Protein AF-A0ABD6DG25-F1 (afdb_monomer)

Sequence (168 aa):
MKTTGNTLQRGSDRGQTTQDFAVGISVFLLTVGFTFGFLPTLLSPFGSPVGDDITAKSDRVAGTMISDLTVDGEPRTLNATELDAFITANPTEEDLQEYFGLRASADVNVTVMNVQEGGGRTVLQVNGNRTVAGDEYRSQTPAASTTRVILVSGSRCDVQCVLVVRVW

Foldseek 3Di:
DDDDDDPPDPDPPDDDPVVVVVVVVVVVVVVVVCCVVPVVVVCVVVDQPDDPVLLVLQVQLVVVQQVPQADPPDRQAGELVVLVVQCVQAAEQVSSCVVSVHDPVKFKKKFKWFQAVVGDIDFDDRPNDGSIHYDDDDVPDRKRKDKDWGHYPPGDGHPTIIIIMIMD

Solvent-accessible surface area (backbone atoms only — not comparable to full-atom values): 9575 Å² total; per-residue (Å²): 133,90,87,80,92,77,88,77,72,82,73,80,87,66,70,77,51,71,66,59,50,52,53,49,52,51,54,49,52,51,50,51,50,48,46,70,66,47,50,58,67,72,43,50,87,73,56,65,88,46,54,73,67,43,38,58,46,15,45,45,53,53,45,49,53,47,65,76,29,36,39,90,98,37,92,48,26,30,31,40,68,53,49,48,49,49,33,72,74,24,48,43,37,66,45,45,24,62,76,70,68,52,56,103,84,46,56,37,28,42,34,36,27,25,29,36,82,93,73,46,77,44,74,31,64,47,101,84,44,66,46,51,20,25,52,82,86,61,96,84,63,67,55,23,72,32,77,43,80,35,50,46,46,99,57,85,50,75,71,40,31,32,43,37,24,33,21,74

Radius of gyration: 32.21 Å; Cα contacts (8 Å, |Δi|>4): 238; chains: 1; bounding box: 79×46×101 Å

Mean predicted aligned error: 11.65 Å

pLDDT: mean 87.14, std 13.47, range [43.81, 97.69]

Structure (mmCIF, N/CA/C/O backbone):
data_AF-A0ABD6DG25-F1
#
_entry.id   AF-A0ABD6DG25-F1
#
loop_
_atom_site.group_PDB
_atom_site.id
_atom_site.type_symbol
_atom_site.label_atom_id
_atom_site.label_alt_id
_atom_site.label_comp_id
_atom_site.label_asym_id
_atom_site.label_entity_id
_atom_site.label_seq_id
_atom_site.pdbx_PDB_ins_code
_atom_site.Cartn_x
_atom_site.Cartn_y
_atom_site.Cartn_z
_atom_site.occupancy
_atom_site.B_iso_or_equiv
_atom_site.auth_seq_id
_atom_site.auth_comp_id
_atom_site.auth_asym_id
_atom_site.auth_atom_id
_atom_site.pdbx_PDB_model_num
ATOM 1 N N . MET A 1 1 ? 57.412 -33.559 -84.210 1.00 43.81 1 MET A N 1
ATOM 2 C CA . MET A 1 1 ? 57.825 -34.018 -82.865 1.00 43.81 1 MET A CA 1
ATOM 3 C C . MET A 1 1 ? 56.808 -33.484 -81.857 1.00 43.81 1 MET A C 1
ATOM 5 O O . MET A 1 1 ? 56.402 -32.340 -82.007 1.00 43.81 1 MET A O 1
ATOM 9 N N . LYS A 1 2 ? 56.349 -34.317 -80.908 1.00 47.59 2 LYS A N 1
ATOM 10 C CA . LYS A 1 2 ? 55.624 -33.929 -79.667 1.00 47.59 2 LYS A CA 1
ATOM 11 C C . LYS A 1 2 ? 56.407 -32.812 -78.921 1.00 47.59 2 LYS A C 1
ATOM 13 O O . LYS A 1 2 ? 57.600 -32.705 -79.170 1.00 47.59 2 LYS A O 1
ATOM 18 N N . THR A 1 3 ? 55.921 -31.972 -78.001 1.00 45.88 3 THR A N 1
ATOM 19 C CA . THR A 1 3 ? 54.683 -31.807 -77.187 1.00 45.88 3 THR A CA 1
ATOM 20 C C . THR A 1 3 ? 54.724 -30.360 -76.612 1.00 45.88 3 THR A C 1
ATOM 22 O O . THR A 1 3 ? 55.720 -29.684 -76.842 1.00 45.88 3 THR A O 1
ATOM 25 N N . THR A 1 4 ? 53.788 -29.761 -75.860 1.00 50.50 4 THR A N 1
ATOM 26 C CA . THR A 1 4 ? 52.487 -30.110 -75.237 1.00 50.50 4 THR A CA 1
ATOM 27 C C . THR A 1 4 ? 51.700 -28.791 -75.084 1.00 50.50 4 THR A C 1
ATOM 29 O O . THR A 1 4 ? 52.319 -27.755 -74.850 1.00 50.50 4 THR A O 1
ATOM 32 N N . GLY A 1 5 ? 50.361 -28.801 -75.133 1.00 60.19 5 GLY A N 1
ATOM 33 C CA . GLY A 1 5 ? 49.557 -27.685 -74.610 1.00 60.19 5 GLY A CA 1
ATOM 34 C C . GLY A 1 5 ? 49.352 -27.841 -73.102 1.00 60.19 5 GLY A C 1
ATOM 35 O O . GLY A 1 5 ? 48.879 -28.890 -72.678 1.00 60.19 5 GLY A O 1
ATOM 36 N N . ASN A 1 6 ? 49.704 -26.837 -72.291 1.00 51.16 6 ASN A N 1
ATOM 37 C CA . ASN A 1 6 ? 49.482 -26.886 -70.842 1.00 51.16 6 ASN A CA 1
ATOM 38 C C . ASN A 1 6 ? 48.880 -25.571 -70.329 1.00 51.16 6 ASN A C 1
ATOM 40 O O . ASN A 1 6 ? 49.585 -24.638 -69.948 1.00 51.16 6 ASN A O 1
ATOM 44 N N . THR A 1 7 ? 47.550 -25.492 -70.352 1.00 56.44 7 THR A N 1
ATOM 45 C CA . THR A 1 7 ? 46.782 -24.366 -69.809 1.00 56.44 7 THR A CA 1
ATOM 46 C C . THR A 1 7 ? 46.744 -24.469 -68.285 1.00 56.44 7 THR A C 1
ATOM 48 O O . THR A 1 7 ? 45.749 -24.896 -67.699 1.00 56.44 7 THR A O 1
ATOM 51 N N . LEU A 1 8 ? 47.845 -24.099 -67.629 1.00 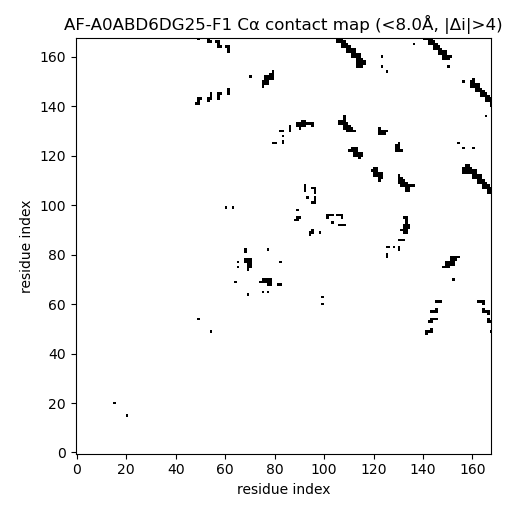54.94 8 LEU A N 1
ATOM 52 C CA . LEU A 1 8 ? 47.917 -24.077 -66.172 1.00 54.94 8 LEU A CA 1
ATOM 53 C C . LEU A 1 8 ? 47.067 -22.930 -65.610 1.00 54.94 8 LEU A C 1
ATOM 55 O O . LEU A 1 8 ? 47.498 -21.787 -65.498 1.00 54.94 8 LEU A O 1
ATOM 59 N N . GLN A 1 9 ? 45.833 -23.294 -65.268 1.00 61.47 9 GLN A N 1
ATOM 60 C CA . GLN A 1 9 ? 45.216 -22.969 -63.985 1.00 61.47 9 GLN A CA 1
ATOM 61 C C . GLN A 1 9 ? 45.347 -21.495 -63.562 1.00 61.47 9 GLN A C 1
ATOM 63 O O . GLN A 1 9 ? 46.049 -21.154 -62.612 1.00 61.47 9 GLN A O 1
ATOM 68 N N . ARG A 1 10 ? 44.589 -20.611 -64.227 1.00 56.06 10 ARG A N 1
ATOM 69 C CA . ARG A 1 10 ? 44.285 -19.288 -63.665 1.00 56.06 10 ARG A CA 1
ATOM 70 C C . ARG A 1 10 ? 43.441 -19.508 -62.409 1.00 56.06 10 ARG A C 1
ATOM 72 O O . ARG A 1 10 ? 42.231 -19.707 -62.511 1.00 56.06 10 ARG A O 1
ATOM 79 N N . GLY A 1 11 ? 44.105 -19.524 -61.252 1.00 57.66 11 GLY A N 1
ATOM 80 C CA . GLY A 1 11 ? 43.463 -19.561 -59.944 1.00 57.66 11 GLY A CA 1
ATOM 81 C C . GLY A 1 11 ? 42.363 -18.507 -59.888 1.00 57.66 11 GLY A C 1
ATOM 82 O O . GLY A 1 11 ? 42.553 -17.372 -60.328 1.00 57.66 11 GLY A O 1
ATOM 83 N N . SER A 1 12 ? 41.182 -18.916 -59.435 1.00 60.94 12 SER A N 1
ATOM 84 C CA . SER A 1 12 ? 40.015 -18.046 -59.396 1.00 60.94 12 SER A CA 1
ATOM 85 C C . SER A 1 12 ? 40.112 -17.095 -58.202 1.00 60.94 12 SER A C 1
ATOM 87 O O . SER A 1 12 ? 39.355 -17.247 -57.247 1.00 60.94 12 SER A O 1
ATOM 89 N N . ASP A 1 13 ? 40.960 -16.066 -58.315 1.00 56.84 13 ASP A N 1
ATOM 90 C CA . ASP A 1 13 ? 40.916 -14.819 -57.521 1.00 56.84 13 ASP A CA 1
ATOM 91 C C . ASP A 1 13 ? 39.656 -13.996 -57.867 1.00 56.84 13 ASP A C 1
ATOM 93 O O . ASP A 1 13 ? 39.668 -12.790 -58.117 1.00 56.84 13 ASP A O 1
ATOM 97 N N . ARG A 1 14 ? 38.512 -14.680 -57.926 1.00 62.25 14 ARG A N 1
ATOM 98 C CA . ARG A 1 14 ? 37.200 -14.060 -57.969 1.00 62.25 14 ARG A CA 1
ATOM 99 C C . ARG A 1 14 ? 36.845 -13.715 -56.538 1.00 62.25 14 ARG A C 1
ATOM 101 O O . ARG A 1 14 ? 36.347 -14.561 -55.798 1.00 62.25 14 ARG A O 1
ATOM 108 N N . GLY A 1 15 ? 37.090 -12.457 -56.178 1.00 62.62 15 GLY A N 1
ATOM 109 C CA . GLY A 1 15 ? 36.383 -11.844 -55.062 1.00 62.62 15 GLY A CA 1
ATOM 110 C C . GLY A 1 15 ? 34.885 -12.126 -55.204 1.00 62.62 15 GLY A C 1
ATOM 111 O O . GLY A 1 15 ? 34.359 -12.128 -56.322 1.00 62.62 15 GLY A O 1
ATOM 112 N N . GLN A 1 16 ? 34.240 -12.425 -54.077 1.00 64.75 16 GLN A N 1
ATOM 113 C CA . GLN A 1 16 ? 32.822 -12.767 -53.995 1.00 64.75 16 GLN A CA 1
ATOM 114 C C . GLN A 1 16 ? 31.988 -11.801 -54.847 1.00 64.75 16 GLN A C 1
ATOM 116 O O . GLN A 1 16 ? 32.181 -10.585 -54.770 1.00 64.75 16 GLN A O 1
ATOM 121 N N . THR A 1 17 ? 31.101 -12.336 -55.692 1.00 74.56 17 THR A N 1
ATOM 122 C CA . THR A 1 17 ? 30.370 -11.531 -56.677 1.00 74.56 17 THR A CA 1
ATOM 123 C C . THR A 1 17 ? 29.645 -10.390 -55.971 1.00 74.56 17 THR A C 1
ATOM 125 O O . THR A 1 17 ? 29.026 -10.605 -54.931 1.00 74.56 17 THR A O 1
ATOM 128 N N . THR A 1 18 ? 29.662 -9.177 -56.531 1.00 79.94 18 THR A N 1
ATOM 129 C CA . THR A 1 18 ? 28.990 -8.015 -55.912 1.00 79.94 18 THR A CA 1
ATOM 130 C C . THR A 1 18 ? 27.503 -8.286 -55.646 1.00 79.94 18 THR A C 1
ATOM 132 O O . THR A 1 18 ? 26.938 -7.767 -54.689 1.00 79.94 18 THR A O 1
ATOM 135 N N . GLN A 1 19 ? 26.889 -9.155 -56.454 1.00 82.38 19 GLN A N 1
ATOM 136 C CA . GLN A 1 19 ? 25.540 -9.682 -56.259 1.00 82.38 19 GLN A CA 1
ATOM 137 C C . GLN A 1 19 ? 25.406 -10.557 -54.999 1.00 82.38 19 GLN A C 1
ATOM 139 O O . GLN A 1 19 ? 24.467 -10.360 -54.235 1.00 82.38 19 GLN A O 1
ATOM 144 N N . ASP A 1 20 ? 26.343 -11.473 -54.746 1.00 83.50 20 ASP A N 1
ATOM 145 C CA . ASP A 1 20 ? 26.341 -12.332 -53.552 1.00 83.50 20 ASP A CA 1
ATOM 146 C C . ASP A 1 20 ? 26.551 -11.495 -52.282 1.00 83.50 20 ASP A C 1
ATOM 148 O O . ASP A 1 20 ? 25.887 -11.718 -51.270 1.00 83.50 20 ASP A O 1
ATOM 152 N N . PHE A 1 21 ? 27.421 -10.479 -52.356 1.00 87.88 21 PHE A N 1
ATOM 153 C CA . PHE A 1 21 ? 27.583 -9.488 -51.291 1.00 87.88 21 PHE A CA 1
ATOM 154 C C . PHE A 1 21 ? 26.291 -8.692 -51.055 1.00 87.88 21 PHE A C 1
ATOM 156 O O . PHE A 1 21 ? 25.867 -8.560 -49.910 1.00 87.88 21 PHE A O 1
ATOM 163 N N . ALA A 1 22 ? 25.638 -8.201 -52.117 1.00 91.31 22 ALA A N 1
ATOM 164 C CA . ALA A 1 22 ? 24.385 -7.453 -52.014 1.00 91.31 22 ALA A CA 1
ATOM 165 C C . ALA A 1 22 ? 23.262 -8.293 -51.379 1.00 91.31 22 ALA A C 1
ATOM 167 O O . ALA A 1 22 ? 22.590 -7.827 -50.462 1.00 91.31 22 ALA A O 1
ATOM 168 N N . VAL A 1 23 ? 23.100 -9.552 -51.799 1.00 93.81 23 VAL A N 1
ATOM 169 C CA . VAL A 1 23 ? 22.133 -10.480 -51.191 1.00 93.81 23 VAL A CA 1
ATOM 170 C C . VAL A 1 23 ? 22.488 -10.749 -49.725 1.00 93.81 23 VAL A C 1
ATOM 172 O O . VAL A 1 23 ? 21.618 -10.650 -48.859 1.00 93.81 23 VAL A O 1
ATOM 175 N N . GLY A 1 24 ? 23.761 -11.028 -49.428 1.00 92.44 24 GLY A N 1
ATOM 176 C CA . GLY A 1 24 ? 24.239 -11.286 -48.070 1.00 92.44 24 GLY A CA 1
ATOM 177 C C . GLY A 1 24 ? 23.998 -10.115 -47.116 1.00 92.44 24 GLY A C 1
ATOM 178 O O . GLY A 1 24 ? 23.430 -10.312 -46.041 1.00 92.44 24 GLY A O 1
ATOM 179 N N . ILE A 1 25 ? 24.359 -8.889 -47.513 1.00 94.56 25 ILE A N 1
ATOM 180 C CA . ILE A 1 25 ? 24.167 -7.700 -46.673 1.00 94.56 25 ILE A CA 1
ATOM 181 C C . ILE A 1 25 ? 22.682 -7.343 -46.522 1.00 94.56 25 ILE A C 1
ATOM 183 O O . ILE A 1 25 ? 22.270 -6.963 -45.429 1.00 94.56 25 ILE A O 1
ATOM 187 N N . SER A 1 26 ? 21.848 -7.533 -47.553 1.00 96.50 26 SER A N 1
ATOM 188 C CA . SER A 1 26 ? 20.396 -7.340 -47.433 1.00 96.50 26 SER A CA 1
ATOM 189 C C . SER A 1 26 ? 19.759 -8.323 -46.448 1.00 96.50 26 SER A C 1
ATOM 191 O O . SER A 1 26 ? 19.008 -7.895 -45.574 1.00 96.50 26 SER A O 1
ATOM 193 N N . VAL A 1 27 ? 20.079 -9.620 -46.533 1.00 96.56 27 VAL A N 1
ATOM 194 C CA . VAL A 1 27 ? 19.557 -10.628 -45.590 1.00 96.56 27 VAL A CA 1
ATOM 195 C C . VAL A 1 27 ? 20.070 -10.369 -44.171 1.00 96.56 27 VAL A C 1
ATOM 197 O O . VAL A 1 27 ? 19.292 -10.448 -43.219 1.00 96.56 27 VAL A O 1
ATOM 200 N N . PHE A 1 28 ? 21.344 -9.996 -44.016 1.00 96.62 28 PHE A N 1
ATOM 201 C CA . PHE A 1 28 ? 21.920 -9.629 -42.721 1.00 96.62 28 PHE A CA 1
ATOM 202 C C . PHE A 1 28 ? 21.201 -8.427 -42.095 1.00 96.62 28 PHE A C 1
ATOM 204 O O . PHE A 1 28 ? 20.730 -8.524 -40.964 1.00 96.62 28 PHE A O 1
ATOM 211 N N . LEU A 1 29 ? 21.050 -7.321 -42.831 1.00 97.69 29 LEU A N 1
ATOM 212 C CA . LEU A 1 29 ? 20.396 -6.109 -42.329 1.00 97.69 29 LEU A CA 1
ATOM 213 C C . LEU A 1 29 ? 18.911 -6.333 -42.014 1.00 97.69 29 LEU A C 1
ATOM 215 O O . LEU A 1 29 ? 18.438 -5.843 -40.991 1.00 97.69 29 LEU A O 1
ATOM 219 N N . LEU A 1 30 ? 18.189 -7.116 -42.827 1.00 97.50 30 LEU A N 1
ATOM 220 C CA . LEU A 1 30 ? 16.812 -7.522 -42.520 1.00 97.50 30 LEU A CA 1
ATOM 221 C C . LEU A 1 30 ? 16.742 -8.354 -41.234 1.00 97.50 30 LEU A C 1
ATOM 223 O O . LEU A 1 30 ? 15.892 -8.095 -40.387 1.00 97.50 30 LEU A O 1
ATOM 227 N N . THR A 1 31 ? 17.655 -9.312 -41.058 1.00 97.00 31 THR A N 1
ATOM 228 C CA . THR A 1 31 ? 17.706 -10.174 -39.865 1.00 97.00 31 THR A CA 1
ATOM 229 C C . THR A 1 31 ? 18.031 -9.368 -38.608 1.00 97.00 31 THR A C 1
ATOM 231 O O . THR A 1 31 ? 17.363 -9.523 -37.588 1.00 97.00 31 THR A O 1
ATOM 234 N N . VAL A 1 32 ? 19.013 -8.464 -38.675 1.00 97.00 32 VAL A N 1
ATOM 235 C CA . VAL A 1 32 ? 19.393 -7.576 -37.566 1.00 97.00 32 VAL A CA 1
ATOM 236 C C . VAL A 1 32 ? 18.262 -6.597 -37.235 1.00 97.00 32 VAL A C 1
ATOM 238 O O . VAL A 1 32 ? 17.907 -6.450 -36.066 1.00 97.00 32 VAL A O 1
ATOM 241 N N . GLY A 1 33 ? 17.640 -5.984 -38.246 1.00 96.69 33 GLY A N 1
ATOM 242 C CA . GLY A 1 33 ? 16.495 -5.089 -38.065 1.00 96.69 33 GLY A CA 1
ATOM 243 C C . GLY A 1 33 ? 15.289 -5.794 -37.440 1.00 96.69 33 GLY A C 1
ATOM 244 O O . GLY A 1 33 ? 14.710 -5.287 -36.482 1.00 96.69 33 GLY A O 1
ATOM 245 N N . PHE A 1 34 ? 14.959 -7.002 -37.910 1.00 95.88 34 PHE A N 1
ATOM 246 C CA . PHE A 1 34 ? 13.932 -7.847 -37.299 1.00 95.88 34 PHE A CA 1
ATOM 247 C C . PHE A 1 34 ? 14.283 -8.198 -35.848 1.00 95.88 34 PHE A C 1
ATOM 249 O O . PHE A 1 34 ? 13.439 -8.067 -34.968 1.00 95.88 34 PHE A O 1
ATOM 256 N N . THR A 1 35 ? 15.537 -8.573 -35.581 1.00 95.25 35 THR A N 1
ATOM 257 C CA . THR A 1 35 ? 16.025 -8.923 -34.237 1.00 95.25 35 THR A CA 1
ATOM 258 C C . THR A 1 35 ? 15.818 -7.773 -33.252 1.00 95.25 35 THR A C 1
ATOM 260 O O . THR A 1 35 ? 15.197 -7.971 -32.211 1.00 95.25 35 THR A O 1
ATOM 263 N N . PHE A 1 36 ? 16.255 -6.555 -33.587 1.00 94.06 36 PHE A N 1
ATOM 264 C CA . PHE A 1 36 ? 16.062 -5.389 -32.717 1.00 94.06 36 PHE A CA 1
ATOM 265 C C . PHE A 1 36 ? 14.613 -4.875 -32.675 1.00 94.06 36 PHE A C 1
ATOM 267 O O . PHE A 1 36 ? 14.233 -4.255 -31.686 1.00 94.06 36 PHE A O 1
ATOM 274 N N . GLY A 1 37 ? 13.790 -5.149 -33.693 1.00 91.50 37 GLY A N 1
ATOM 275 C CA . GLY A 1 37 ? 12.362 -4.807 -33.693 1.00 91.50 37 GLY A CA 1
ATOM 276 C C . GLY A 1 37 ? 11.473 -5.773 -32.896 1.00 91.50 37 GLY A C 1
ATOM 277 O O . GLY A 1 37 ? 10.511 -5.334 -32.271 1.00 91.50 37 GLY A O 1
ATOM 278 N N . PHE A 1 38 ? 11.786 -7.075 -32.896 1.00 89.62 38 PHE A N 1
ATOM 279 C CA . PHE A 1 38 ? 10.953 -8.124 -32.285 1.00 89.62 38 PHE A CA 1
ATOM 280 C C . PHE A 1 38 ? 11.492 -8.690 -30.965 1.00 89.62 38 PHE A C 1
ATOM 282 O O . PHE A 1 38 ? 10.686 -9.062 -30.117 1.00 89.62 38 PHE A O 1
ATOM 289 N N . LEU A 1 39 ? 12.809 -8.760 -30.720 1.00 87.56 39 LEU A N 1
ATOM 290 C CA . LEU A 1 39 ? 13.290 -9.265 -29.422 1.00 87.56 39 LEU A CA 1
ATOM 291 C C . LEU A 1 39 ? 12.799 -8.428 -28.224 1.00 87.56 39 LEU A C 1
ATOM 293 O O . LEU A 1 39 ? 12.392 -9.038 -27.234 1.00 87.56 39 LEU A O 1
ATOM 297 N N . PRO A 1 40 ? 12.758 -7.079 -28.270 1.00 81.56 40 PRO A N 1
ATOM 298 C CA . PRO A 1 40 ? 12.270 -6.298 -27.135 1.00 81.56 40 PRO A CA 1
ATOM 299 C C . PRO A 1 40 ? 10.806 -6.582 -26.782 1.00 81.56 40 PRO A C 1
ATOM 301 O O . PRO A 1 40 ? 10.464 -6.593 -25.603 1.00 81.56 40 PRO A O 1
ATOM 304 N N . THR A 1 41 ? 9.940 -6.871 -27.761 1.00 79.94 41 THR A N 1
ATOM 305 C CA . THR A 1 41 ? 8.524 -7.182 -27.491 1.00 79.94 41 THR A CA 1
ATOM 306 C C . THR A 1 41 ? 8.342 -8.577 -26.890 1.00 79.94 41 THR A C 1
ATOM 308 O O . THR A 1 41 ? 7.474 -8.758 -26.041 1.00 79.94 41 THR A O 1
ATOM 311 N N . LEU A 1 42 ? 9.210 -9.535 -27.239 1.00 81.50 42 LEU A N 1
ATOM 312 C CA . LEU A 1 42 ? 9.278 -10.851 -26.588 1.00 81.50 42 LEU A CA 1
ATOM 313 C C . LEU A 1 42 ? 9.836 -10.786 -25.155 1.00 81.50 42 LEU A C 1
ATOM 315 O O . LEU A 1 42 ? 9.493 -11.632 -24.333 1.00 81.50 42 LEU A O 1
ATOM 319 N N . LEU A 1 43 ? 10.682 -9.794 -24.850 1.00 76.69 43 LEU A N 1
ATOM 320 C CA . LEU A 1 43 ? 11.271 -9.586 -23.519 1.00 76.69 43 LEU A CA 1
ATOM 321 C C . LEU A 1 43 ? 10.443 -8.658 -22.612 1.00 76.69 43 LEU A C 1
ATOM 323 O O . LEU A 1 43 ? 10.547 -8.747 -21.390 1.00 76.69 43 LEU A O 1
ATOM 327 N N . SER A 1 44 ? 9.573 -7.825 -23.189 1.00 65.44 44 SER A N 1
ATOM 328 C CA . SER A 1 44 ? 8.663 -6.924 -22.470 1.00 65.44 44 SER A CA 1
ATOM 329 C C . SER A 1 44 ? 7.839 -7.561 -21.335 1.00 65.44 44 SER A C 1
ATOM 331 O O . SER A 1 44 ? 7.663 -6.869 -20.337 1.00 65.44 44 SER A O 1
ATOM 333 N N . PRO A 1 45 ? 7.328 -8.812 -21.408 1.00 60.69 45 PRO A N 1
ATOM 334 C CA . PRO A 1 45 ? 6.611 -9.418 -20.279 1.00 60.69 45 PRO A CA 1
ATOM 335 C C . PRO A 1 45 ? 7.518 -9.877 -19.121 1.00 60.69 45 PRO A C 1
ATOM 337 O O . PRO A 1 45 ? 6.999 -10.237 -18.069 1.00 60.69 45 PRO A O 1
ATOM 340 N N . PHE A 1 46 ? 8.844 -9.884 -19.297 1.00 62.50 46 PHE A N 1
ATOM 341 C CA . PHE A 1 46 ? 9.816 -10.292 -18.270 1.00 62.50 46 PHE A CA 1
ATOM 342 C C . PHE A 1 46 ? 10.558 -9.106 -17.641 1.00 62.50 46 PHE A C 1
ATOM 344 O O . PHE A 1 46 ? 11.068 -9.215 -16.529 1.00 62.50 46 PHE A O 1
ATOM 351 N N . GLY A 1 47 ? 10.614 -7.967 -18.335 1.00 57.59 47 GLY A N 1
ATOM 352 C CA . GLY A 1 47 ? 11.088 -6.710 -17.771 1.00 57.59 47 GLY A CA 1
ATOM 353 C C . GLY A 1 47 ? 9.978 -6.007 -16.998 1.00 57.59 47 GLY A C 1
ATOM 354 O O . GLY A 1 47 ? 9.311 -5.138 -17.557 1.00 57.59 47 GLY A O 1
ATOM 355 N N . SER A 1 48 ? 9.794 -6.342 -15.717 1.00 57.75 48 SER A N 1
ATOM 356 C CA . SER A 1 48 ? 8.979 -5.508 -14.828 1.00 57.75 48 SER A CA 1
ATOM 357 C C . SER A 1 48 ? 9.552 -4.082 -14.824 1.00 57.75 48 SER A C 1
ATOM 359 O O . SER A 1 48 ? 10.723 -3.914 -14.483 1.00 57.75 48 SER A O 1
ATOM 361 N N . PRO A 1 49 ? 8.766 -3.033 -15.141 1.00 58.16 49 PRO A N 1
ATOM 362 C CA . PRO A 1 49 ? 9.221 -1.639 -15.044 1.00 58.16 49 PRO A CA 1
ATOM 363 C C . PRO A 1 49 ? 9.411 -1.171 -13.587 1.00 58.16 49 PRO A C 1
ATOM 365 O O . PRO A 1 49 ? 9.716 -0.011 -13.338 1.00 58.16 49 PRO A O 1
ATOM 368 N N . VAL A 1 50 ? 9.207 -2.081 -12.635 1.00 60.66 50 VAL A N 1
ATOM 369 C CA . VAL A 1 50 ? 9.275 -1.912 -11.190 1.00 60.66 50 VAL A CA 1
ATOM 370 C C . VAL A 1 50 ? 10.238 -2.974 -10.665 1.00 60.66 50 VAL A C 1
ATOM 372 O O . VAL A 1 50 ? 10.070 -4.155 -10.972 1.00 60.66 50 VAL A O 1
ATOM 375 N N . GLY A 1 51 ? 11.239 -2.565 -9.888 1.00 68.88 51 GLY A N 1
ATOM 376 C CA . GLY A 1 51 ? 12.234 -3.481 -9.332 1.00 68.88 51 GLY A CA 1
ATOM 377 C C . GLY A 1 51 ? 11.672 -4.431 -8.268 1.00 68.88 51 GLY A C 1
ATOM 378 O O . GLY A 1 51 ? 10.701 -4.123 -7.565 1.00 68.88 51 GLY A O 1
ATOM 379 N N . ASP A 1 52 ? 12.340 -5.573 -8.091 1.00 72.00 52 ASP A N 1
ATOM 380 C CA . ASP A 1 52 ? 12.051 -6.529 -7.012 1.00 72.00 52 ASP A CA 1
ATOM 381 C C . ASP A 1 52 ? 12.143 -5.870 -5.621 1.00 72.00 52 ASP A C 1
ATOM 383 O O . ASP A 1 52 ? 11.420 -6.246 -4.697 1.00 72.00 52 ASP A O 1
ATOM 387 N N . ASP A 1 53 ? 12.987 -4.841 -5.467 1.00 77.38 53 ASP A N 1
ATOM 388 C CA . ASP A 1 53 ? 13.131 -4.082 -4.224 1.00 77.38 53 ASP A CA 1
ATOM 389 C C . ASP A 1 53 ? 11.871 -3.267 -3.888 1.00 77.38 53 ASP A C 1
ATOM 391 O O . ASP A 1 53 ? 11.460 -3.240 -2.728 1.00 77.38 53 ASP A O 1
ATOM 395 N N . ILE A 1 54 ? 11.232 -2.639 -4.884 1.00 81.75 54 ILE A N 1
ATOM 396 C CA . ILE A 1 54 ? 9.982 -1.884 -4.710 1.00 81.75 54 ILE A CA 1
ATOM 397 C C . ILE A 1 54 ? 8.831 -2.855 -4.427 1.00 81.75 54 ILE A C 1
ATOM 399 O O . ILE A 1 54 ? 8.025 -2.627 -3.521 1.00 81.75 54 ILE A O 1
ATOM 403 N N . THR A 1 55 ? 8.821 -4.008 -5.102 1.00 86.06 55 THR A N 1
ATOM 404 C CA . THR A 1 55 ? 7.879 -5.098 -4.807 1.00 86.06 55 THR A CA 1
ATOM 405 C C . THR A 1 55 ? 7.993 -5.544 -3.347 1.00 86.06 55 THR A C 1
ATOM 407 O O . THR A 1 55 ? 6.995 -5.529 -2.622 1.00 86.06 55 THR A O 1
ATOM 410 N N . ALA A 1 56 ? 9.212 -5.805 -2.863 1.00 88.81 56 ALA A N 1
ATOM 411 C CA . ALA A 1 56 ? 9.487 -6.184 -1.476 1.00 88.81 56 ALA A CA 1
ATOM 412 C C . ALA A 1 56 ? 9.246 -5.067 -0.434 1.00 88.81 56 ALA A C 1
ATOM 414 O O . ALA A 1 56 ? 9.156 -5.368 0.760 1.00 88.81 56 ALA A O 1
ATOM 415 N N . LYS A 1 57 ? 9.154 -3.789 -0.836 1.00 92.50 57 LYS A N 1
ATOM 416 C CA . LYS A 1 57 ? 8.657 -2.698 0.028 1.00 92.50 57 LYS A CA 1
ATOM 417 C C . LYS A 1 57 ? 7.138 -2.791 0.171 1.00 92.50 57 LYS A C 1
ATOM 419 O O . LYS A 1 57 ? 6.649 -2.859 1.294 1.00 92.50 57 LYS A O 1
ATOM 424 N N . SER A 1 58 ? 6.405 -2.883 -0.945 1.00 94.38 58 SER A N 1
ATOM 425 C CA . SER A 1 58 ? 4.934 -2.977 -0.926 1.00 94.38 58 SER A CA 1
ATOM 426 C C . SER A 1 58 ? 4.425 -4.205 -0.157 1.00 94.38 58 SER A C 1
ATOM 428 O O . SER A 1 58 ? 3.428 -4.118 0.561 1.00 94.38 58 SER A O 1
ATOM 430 N N . ASP A 1 59 ? 5.142 -5.332 -0.251 1.00 95.06 59 ASP A N 1
ATOM 43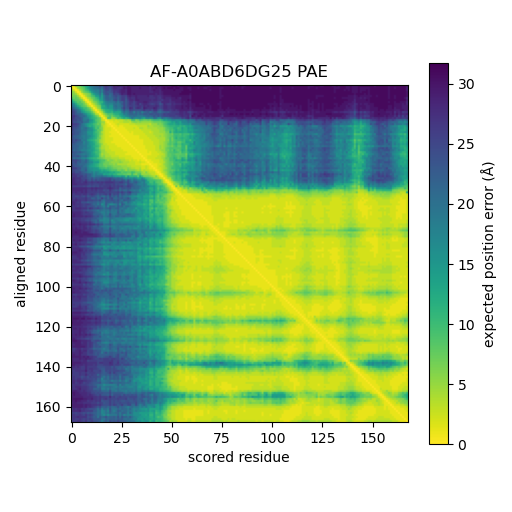1 C CA . ASP A 1 59 ? 4.786 -6.568 0.448 1.00 95.06 59 ASP A CA 1
ATOM 432 C C . ASP A 1 59 ? 5.029 -6.460 1.962 1.00 95.06 59 ASP A C 1
ATOM 434 O O . ASP A 1 59 ? 4.194 -6.899 2.755 1.00 95.06 59 ASP A O 1
ATOM 438 N N . ARG A 1 60 ? 6.118 -5.785 2.368 1.00 95.12 60 ARG A N 1
ATOM 439 C CA . ARG A 1 60 ? 6.404 -5.484 3.777 1.00 95.12 60 ARG A CA 1
ATOM 440 C C . ARG A 1 60 ? 5.386 -4.532 4.387 1.00 95.12 60 ARG A C 1
ATOM 442 O O . ARG A 1 60 ? 4.860 -4.863 5.437 1.00 95.12 60 ARG A O 1
ATOM 449 N N . VAL A 1 61 ? 5.046 -3.431 3.718 1.00 96.81 61 VAL A N 1
ATOM 450 C CA . VAL A 1 61 ? 3.997 -2.496 4.173 1.00 96.81 61 VAL A CA 1
ATOM 451 C C . VAL A 1 61 ? 2.666 -3.235 4.386 1.00 96.81 61 VAL A C 1
ATOM 453 O O . VAL A 1 61 ? 2.061 -3.133 5.452 1.00 96.81 61 VAL A O 1
ATOM 456 N N . ALA A 1 62 ? 2.246 -4.069 3.425 1.00 97.12 62 ALA A N 1
ATOM 457 C CA . ALA A 1 62 ? 1.039 -4.887 3.566 1.00 97.12 62 ALA A CA 1
ATOM 458 C C . ALA A 1 62 ? 1.140 -5.920 4.707 1.00 97.12 62 ALA A C 1
ATOM 460 O O . ALA A 1 62 ? 0.144 -6.210 5.368 1.00 97.12 62 ALA A O 1
ATOM 461 N N . GLY A 1 63 ? 2.328 -6.491 4.927 1.00 96.56 63 GLY A N 1
ATOM 462 C CA . GLY A 1 63 ? 2.612 -7.418 6.022 1.00 96.56 63 GLY A CA 1
ATOM 463 C C . GLY A 1 63 ? 2.548 -6.755 7.398 1.00 96.56 63 GLY A C 1
ATOM 464 O O . GLY A 1 63 ? 1.876 -7.284 8.277 1.00 96.56 63 GLY A O 1
ATOM 465 N N . THR A 1 64 ? 3.178 -5.590 7.562 1.00 96.69 64 THR A N 1
ATOM 466 C CA . THR A 1 64 ? 3.162 -4.782 8.790 1.00 96.69 64 THR A CA 1
ATOM 467 C C . THR A 1 64 ? 1.741 -4.352 9.141 1.00 96.69 64 THR A C 1
ATOM 469 O O . THR A 1 64 ? 1.289 -4.631 10.241 1.00 96.69 64 THR A O 1
ATOM 472 N N . MET A 1 65 ? 0.966 -3.813 8.192 1.00 96.94 65 MET A N 1
ATOM 473 C CA . MET A 1 65 ? -0.441 -3.472 8.459 1.00 96.94 65 MET A CA 1
ATOM 474 C C . MET A 1 65 ? -1.289 -4.665 8.909 1.00 96.94 65 MET A C 1
ATOM 476 O O . MET A 1 65 ? -2.161 -4.514 9.760 1.00 96.94 65 MET A O 1
ATOM 480 N N . ILE A 1 66 ? -1.063 -5.852 8.337 1.00 96.69 66 ILE A N 1
ATOM 481 C CA . ILE A 1 66 ? -1.768 -7.063 8.774 1.00 96.69 66 ILE A CA 1
ATOM 482 C C . ILE A 1 66 ? -1.261 -7.531 10.140 1.00 96.69 66 ILE A C 1
ATOM 484 O O . ILE A 1 66 ? -2.063 -8.015 10.920 1.00 96.69 66 ILE A O 1
ATOM 488 N N . SER A 1 67 ? 0.030 -7.400 10.440 1.00 95.94 67 SER A N 1
ATOM 489 C CA . SER A 1 67 ? 0.603 -7.732 11.750 1.00 95.94 67 SER A CA 1
ATOM 490 C C . SER A 1 67 ? 0.028 -6.849 12.858 1.00 95.94 67 SER A C 1
ATOM 492 O O . SER A 1 67 ? -0.422 -7.358 13.880 1.00 95.94 67 SER A O 1
ATOM 494 N N . ASP A 1 68 ? 0.007 -5.539 12.631 1.00 95.94 68 ASP A N 1
ATOM 495 C CA . ASP A 1 68 ? -0.151 -4.556 13.703 1.00 95.94 68 ASP A CA 1
ATOM 496 C C . ASP A 1 68 ? -1.620 -4.183 13.942 1.00 95.94 68 ASP A C 1
ATOM 498 O O . ASP A 1 68 ? -1.980 -3.757 15.036 1.00 95.94 68 ASP A O 1
ATOM 502 N N . LEU A 1 69 ? -2.482 -4.377 12.935 1.00 96.56 69 LEU A N 1
ATOM 503 C CA . LEU A 1 69 ? -3.912 -4.058 13.000 1.00 96.56 69 LEU A CA 1
ATOM 504 C C . LEU A 1 69 ? -4.806 -5.307 13.083 1.00 96.56 69 LEU A C 1
ATOM 506 O O . LEU A 1 69 ? -6.027 -5.171 13.002 1.00 96.56 69 LEU A O 1
ATOM 510 N N . THR A 1 70 ? -4.256 -6.526 13.189 1.00 96.94 70 THR A N 1
ATOM 511 C CA . THR A 1 70 ? -5.078 -7.749 13.296 1.00 96.94 70 THR A CA 1
ATOM 512 C C . THR A 1 70 ? -5.806 -7.832 14.635 1.00 96.94 70 THR A C 1
ATOM 514 O O . THR A 1 70 ? -5.310 -7.401 15.671 1.00 96.94 70 THR A O 1
ATOM 517 N N . VAL A 1 71 ? -6.982 -8.454 14.630 1.00 96.50 71 VAL A N 1
ATOM 518 C CA . VAL A 1 71 ? -7.641 -8.923 15.850 1.00 96.50 71 VAL A CA 1
ATOM 519 C C . VAL A 1 71 ? -6.862 -10.121 16.404 1.00 96.50 71 VAL A C 1
ATOM 521 O O . VAL A 1 71 ? -6.487 -11.029 15.653 1.00 96.50 71 VAL A O 1
ATOM 524 N N . ASP A 1 72 ? -6.631 -10.130 17.720 1.00 94.12 72 ASP A N 1
ATOM 525 C CA . ASP A 1 72 ? -5.957 -11.223 18.425 1.00 94.12 72 ASP A CA 1
ATOM 526 C C . ASP A 1 72 ? -6.631 -12.574 18.149 1.00 94.12 72 ASP A C 1
ATOM 528 O O . ASP A 1 72 ? -7.830 -12.757 18.357 1.00 94.12 72 ASP A O 1
ATOM 532 N N . GLY A 1 73 ? -5.843 -13.549 17.691 1.00 93.00 73 GLY A N 1
ATOM 533 C CA . GLY A 1 73 ? -6.332 -14.894 17.377 1.00 93.00 73 GLY A CA 1
ATOM 534 C C . GLY A 1 73 ? -7.083 -15.034 16.045 1.00 93.00 73 GLY A C 1
ATOM 535 O O . GLY A 1 73 ? -7.401 -16.164 15.674 1.00 93.00 73 GLY A O 1
ATOM 536 N N . GLU A 1 74 ? -7.298 -13.953 15.285 1.00 93.88 74 GLU A N 1
ATOM 537 C CA . GLU A 1 74 ? -7.936 -13.981 13.959 1.00 93.88 74 GLU A CA 1
ATOM 538 C C . GLU A 1 74 ? -6.992 -13.499 12.836 1.00 93.88 74 GLU A C 1
ATOM 540 O O . GLU A 1 74 ? -7.079 -12.354 12.386 1.00 93.88 74 GLU A O 1
ATOM 545 N N . PRO A 1 75 ? -6.089 -14.357 12.319 1.00 91.12 75 PRO A N 1
ATOM 546 C CA . PRO A 1 75 ? -5.152 -13.961 11.271 1.00 91.12 75 PRO A CA 1
ATOM 547 C C . PRO A 1 75 ? -5.862 -13.439 10.014 1.00 91.12 75 PRO A C 1
ATOM 549 O O . PRO A 1 75 ? -6.609 -14.175 9.367 1.00 91.12 75 PRO A O 1
ATOM 552 N N . ARG A 1 76 ? -5.524 -12.208 9.607 1.00 91.44 76 ARG A N 1
ATOM 553 C CA . ARG A 1 76 ? -6.117 -11.457 8.476 1.00 91.44 76 ARG A CA 1
ATOM 554 C C . ARG A 1 76 ? -7.514 -10.865 8.727 1.00 91.44 76 ARG A C 1
ATOM 556 O O . ARG A 1 76 ? -8.096 -10.352 7.769 1.00 91.44 76 ARG A O 1
ATOM 563 N N . THR A 1 77 ? -8.023 -10.855 9.960 1.00 96.19 77 THR A N 1
ATOM 564 C CA . THR A 1 77 ? -9.117 -9.948 10.347 1.00 96.19 77 THR A CA 1
ATOM 565 C C . THR A 1 77 ? -8.510 -8.672 10.917 1.00 96.19 77 THR A C 1
ATOM 567 O O . THR A 1 77 ? -7.995 -8.695 12.028 1.00 96.19 77 THR A O 1
ATOM 570 N N . LEU A 1 78 ? -8.577 -7.550 10.198 1.00 96.25 78 LEU A N 1
ATOM 571 C CA . LEU A 1 78 ? -8.156 -6.261 10.755 1.00 96.25 78 LEU A CA 1
ATOM 572 C C . LEU A 1 78 ? -9.217 -5.722 11.718 1.00 96.25 78 LEU A C 1
ATOM 574 O O . LEU A 1 78 ? -10.414 -5.858 11.466 1.00 96.25 78 LEU A O 1
ATOM 578 N N . ASN A 1 79 ? -8.799 -5.078 12.800 1.00 96.31 79 ASN A N 1
ATOM 579 C CA . ASN A 1 79 ? -9.688 -4.367 13.704 1.00 96.31 79 ASN A CA 1
ATOM 580 C C . ASN A 1 79 ? -10.129 -3.043 13.057 1.00 96.31 79 ASN A C 1
ATOM 582 O O . ASN A 1 79 ? -9.285 -2.216 12.721 1.00 96.31 79 ASN A O 1
ATOM 586 N N . ALA A 1 80 ? -11.439 -2.828 12.880 1.00 95.31 80 ALA A N 1
ATOM 587 C CA . ALA A 1 80 ? -11.959 -1.583 12.301 1.00 95.31 80 ALA A CA 1
ATOM 588 C C . ALA A 1 80 ? -11.501 -0.326 13.049 1.00 95.31 80 ALA A C 1
ATOM 590 O O . ALA A 1 80 ? -11.154 0.660 12.408 1.00 95.31 80 ALA A O 1
ATOM 591 N N . THR A 1 81 ? -11.493 -0.352 14.383 1.00 94.75 81 THR A N 1
ATOM 592 C CA . THR A 1 81 ? -11.140 0.823 15.188 1.00 94.75 81 THR A CA 1
ATOM 593 C C . THR A 1 81 ? -9.658 1.158 15.052 1.00 94.75 81 THR A C 1
ATOM 595 O O . THR A 1 81 ? -9.322 2.321 14.854 1.00 94.75 81 THR A O 1
ATOM 598 N N . GLU A 1 82 ? -8.782 0.149 15.076 1.00 96.00 82 GLU A N 1
ATOM 599 C CA . GLU A 1 82 ? -7.339 0.346 14.868 1.00 96.00 82 GLU A CA 1
ATOM 600 C C . GLU A 1 82 ? -7.033 0.777 13.427 1.00 96.00 82 GLU A C 1
ATOM 602 O O . GLU A 1 82 ? -6.186 1.635 13.206 1.00 96.00 82 GLU A O 1
ATOM 607 N N . LEU A 1 83 ? -7.754 0.242 12.432 1.00 96.50 83 LEU A N 1
ATOM 608 C CA . LEU A 1 83 ? -7.617 0.652 11.032 1.00 96.50 83 LEU A CA 1
ATOM 609 C C . LEU A 1 83 ? -8.051 2.110 10.811 1.00 96.50 83 LEU A C 1
ATOM 611 O O . LEU A 1 83 ? -7.356 2.856 10.127 1.00 96.50 83 LEU A O 1
ATOM 615 N N . ASP A 1 84 ? -9.181 2.524 11.382 1.00 95.81 84 ASP A N 1
ATOM 616 C CA . ASP A 1 84 ? -9.678 3.903 11.310 1.00 95.81 84 ASP A CA 1
ATOM 617 C C . ASP A 1 84 ? -8.738 4.879 12.040 1.00 95.81 84 ASP A C 1
ATOM 619 O O . ASP A 1 84 ? -8.392 5.934 11.504 1.00 95.81 84 ASP A O 1
ATOM 623 N N . ALA A 1 85 ? -8.233 4.487 13.216 1.00 96.00 85 ALA A N 1
ATOM 624 C CA . ALA A 1 85 ? -7.220 5.236 13.953 1.00 96.00 85 ALA A CA 1
ATOM 625 C C . ALA A 1 85 ? -5.901 5.350 13.172 1.00 96.00 85 ALA A C 1
ATOM 627 O O . ALA A 1 85 ? -5.359 6.447 13.065 1.00 96.00 85 ALA A O 1
ATOM 628 N N . PHE A 1 86 ? -5.415 4.258 12.571 1.00 96.88 86 PHE A N 1
ATOM 629 C CA . PHE A 1 86 ? -4.208 4.248 11.742 1.00 96.88 86 PHE A CA 1
ATOM 630 C C . PHE A 1 86 ? -4.326 5.202 10.548 1.00 96.88 86 PHE A C 1
ATOM 632 O O . PHE A 1 86 ? -3.440 6.028 10.343 1.00 96.88 86 PHE A O 1
ATOM 639 N N . ILE A 1 87 ? -5.423 5.123 9.786 1.00 96.75 87 ILE A N 1
ATOM 640 C CA . ILE A 1 87 ? -5.654 5.989 8.619 1.00 96.75 87 ILE A CA 1
ATOM 641 C C . ILE A 1 87 ? -5.807 7.460 9.043 1.00 96.75 87 ILE A C 1
ATOM 643 O O . ILE A 1 87 ? -5.292 8.349 8.373 1.00 96.75 87 ILE A O 1
ATOM 647 N N . THR A 1 88 ? -6.471 7.723 10.173 1.00 96.19 88 THR A N 1
ATOM 648 C CA . THR A 1 88 ? -6.649 9.085 10.708 1.00 96.19 88 THR A CA 1
ATOM 649 C C . THR A 1 88 ? -5.345 9.680 11.248 1.00 96.19 88 THR A C 1
ATOM 651 O O . THR A 1 88 ? -5.149 10.890 11.164 1.00 96.19 88 THR A O 1
ATOM 654 N N . ALA A 1 89 ? -4.459 8.849 11.805 1.00 96.56 89 ALA A N 1
ATOM 655 C CA . ALA A 1 89 ? -3.168 9.269 12.345 1.00 96.56 89 ALA A CA 1
ATOM 656 C C . ALA A 1 89 ? -2.065 9.391 11.282 1.00 96.56 89 ALA A C 1
ATOM 658 O O . ALA A 1 89 ? -1.112 10.124 11.517 1.00 96.56 89 ALA A O 1
ATOM 659 N N . ASN A 1 90 ? -2.191 8.695 10.145 1.00 96.81 90 ASN A N 1
ATOM 660 C CA . ASN A 1 90 ? -1.198 8.692 9.066 1.00 96.81 90 ASN A CA 1
ATOM 661 C C . ASN A 1 90 ? -1.834 9.016 7.693 1.00 96.81 90 ASN A C 1
ATOM 663 O O . ASN A 1 90 ? -1.812 8.166 6.799 1.00 96.81 90 ASN A O 1
ATOM 667 N N . PRO A 1 91 ? -2.481 10.184 7.511 1.00 95.44 91 PRO A N 1
ATOM 668 C CA . PRO A 1 91 ? -3.181 10.509 6.270 1.00 95.44 91 PRO A CA 1
ATOM 669 C C . PRO A 1 91 ? -2.263 10.755 5.059 1.00 95.44 91 PRO A C 1
ATOM 671 O O . PRO A 1 91 ? -2.694 10.455 3.941 1.00 95.44 91 PRO A O 1
ATOM 674 N N . THR A 1 92 ? -1.054 11.309 5.228 1.00 94.88 92 THR A N 1
ATOM 675 C CA . THR A 1 92 ? -0.183 11.714 4.101 1.00 94.88 92 THR A CA 1
ATOM 676 C C . THR A 1 92 ? 0.843 10.649 3.711 1.00 94.88 92 THR A C 1
ATOM 678 O O . THR A 1 92 ? 0.970 9.602 4.346 1.00 94.88 92 THR A O 1
ATOM 681 N N . GLU A 1 93 ? 1.565 10.888 2.613 1.00 93.75 93 GLU A N 1
ATOM 682 C CA . GLU A 1 93 ? 2.679 10.034 2.198 1.00 93.75 93 GLU A CA 1
ATOM 683 C C . GLU A 1 93 ? 3.802 10.033 3.242 1.00 93.75 93 GLU A C 1
ATOM 685 O O . GLU A 1 93 ? 4.308 8.967 3.591 1.00 93.75 93 GLU A O 1
ATOM 690 N N . GLU A 1 94 ? 4.165 11.206 3.765 1.00 95.31 94 GLU A N 1
ATOM 691 C CA . GLU A 1 94 ? 5.242 11.375 4.739 1.00 95.31 94 GLU A CA 1
ATOM 692 C C . GLU A 1 94 ? 4.955 10.623 6.045 1.00 95.31 94 GLU A C 1
ATOM 694 O O . GLU A 1 94 ? 5.852 9.961 6.572 1.00 95.31 94 GLU A O 1
ATOM 699 N N . ASP A 1 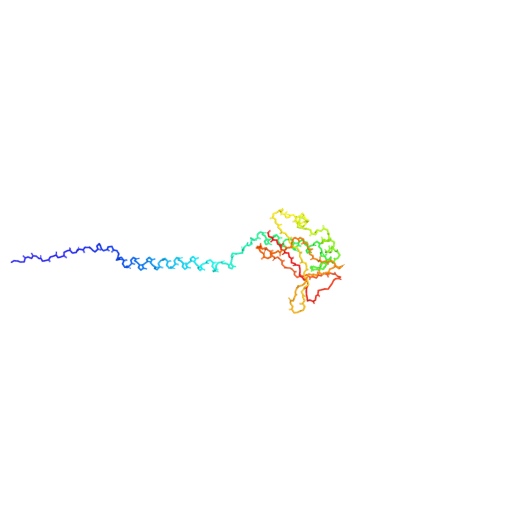95 ? 3.705 10.643 6.521 1.00 96.12 95 ASP A N 1
ATOM 700 C CA . ASP A 1 95 ? 3.300 9.896 7.717 1.00 96.12 95 ASP A CA 1
ATOM 701 C C . ASP A 1 95 ? 3.510 8.381 7.521 1.00 96.12 95 ASP A C 1
ATOM 703 O O . ASP A 1 95 ? 4.079 7.690 8.370 1.00 96.12 95 ASP A O 1
ATOM 707 N N . LEU A 1 96 ? 3.106 7.848 6.359 1.00 96.25 96 LEU A N 1
ATOM 708 C CA . LEU A 1 96 ? 3.323 6.440 6.014 1.00 96.25 96 LEU A CA 1
ATOM 709 C C . LEU A 1 96 ? 4.811 6.122 5.795 1.00 96.25 96 LEU A C 1
ATOM 711 O O . LEU A 1 96 ? 5.257 5.020 6.128 1.00 96.25 96 LEU A O 1
ATOM 715 N N . GLN A 1 97 ? 5.594 7.054 5.245 1.00 95.19 97 GLN A N 1
ATOM 716 C CA . GLN A 1 97 ? 7.041 6.890 5.106 1.00 95.19 97 GLN A CA 1
ATOM 717 C C . GLN A 1 97 ? 7.724 6.779 6.471 1.00 95.19 97 GLN A C 1
ATOM 719 O O . GLN A 1 97 ? 8.564 5.892 6.640 1.00 95.19 97 GLN A O 1
ATOM 724 N N . GLU A 1 98 ? 7.351 7.618 7.441 1.00 95.75 98 GLU A N 1
ATOM 725 C CA . GLU A 1 98 ? 7.858 7.538 8.813 1.00 95.75 98 GLU A CA 1
ATOM 726 C C . GLU A 1 98 ? 7.424 6.225 9.481 1.00 95.75 98 GLU A C 1
ATOM 728 O O . GLU A 1 98 ? 8.279 5.463 9.941 1.00 95.75 98 GLU A O 1
ATOM 733 N N . TYR A 1 99 ? 6.127 5.898 9.443 1.00 95.50 99 TYR A N 1
ATOM 734 C CA . TYR A 1 99 ? 5.571 4.698 10.079 1.00 95.50 99 TYR A CA 1
ATOM 735 C C . TYR A 1 99 ? 6.202 3.391 9.565 1.00 95.50 99 TYR A C 1
ATOM 737 O O . TYR A 1 99 ? 6.555 2.513 10.353 1.00 95.50 99 TYR A O 1
ATOM 745 N N . PHE A 1 100 ? 6.385 3.248 8.246 1.00 95.31 100 PHE A N 1
ATOM 746 C CA . PHE A 1 100 ? 6.974 2.042 7.644 1.00 95.31 100 PHE A CA 1
ATOM 747 C C . PHE A 1 100 ? 8.502 2.107 7.460 1.00 95.31 100 PHE A C 1
ATOM 749 O O . PHE A 1 100 ? 9.092 1.162 6.924 1.00 95.31 100 PHE A O 1
ATOM 756 N N . GLY A 1 101 ? 9.163 3.194 7.877 1.00 94.25 101 GLY A N 1
ATOM 757 C CA . GLY A 1 101 ? 10.609 3.382 7.711 1.00 94.25 101 GLY A CA 1
ATOM 758 C C . GLY A 1 101 ? 11.064 3.406 6.245 1.00 94.25 101 GLY A C 1
ATOM 759 O O . GLY A 1 101 ? 12.132 2.880 5.906 1.00 94.25 101 GLY A O 1
ATOM 760 N N . LEU A 1 102 ? 10.240 3.964 5.356 1.00 92.12 102 LEU A N 1
ATOM 761 C CA . LEU A 1 102 ? 10.576 4.152 3.946 1.00 92.12 102 LEU A CA 1
ATOM 762 C C . LEU A 1 102 ? 11.544 5.336 3.777 1.00 92.12 102 LEU A C 1
ATOM 764 O O . LEU A 1 102 ? 11.799 6.119 4.688 1.00 92.12 102 LEU A O 1
ATOM 768 N N . ARG A 1 103 ? 12.130 5.462 2.584 1.00 90.06 103 ARG A N 1
ATOM 769 C CA . ARG A 1 103 ? 12.905 6.658 2.224 1.00 90.06 103 ARG A CA 1
ATOM 770 C C . ARG A 1 103 ? 11.944 7.720 1.702 1.00 90.06 103 ARG A C 1
ATOM 772 O O . ARG A 1 103 ? 11.054 7.359 0.945 1.00 90.06 103 ARG A O 1
ATOM 779 N N . ALA A 1 104 ? 12.235 8.996 1.956 1.00 87.12 104 ALA A N 1
ATOM 780 C CA . ALA A 1 104 ? 11.518 10.167 1.418 1.00 87.12 104 ALA A CA 1
ATOM 781 C C . ALA A 1 104 ? 11.615 10.359 -0.119 1.00 87.12 104 ALA A C 1
ATOM 783 O O . ALA A 1 104 ? 11.519 11.465 -0.637 1.00 87.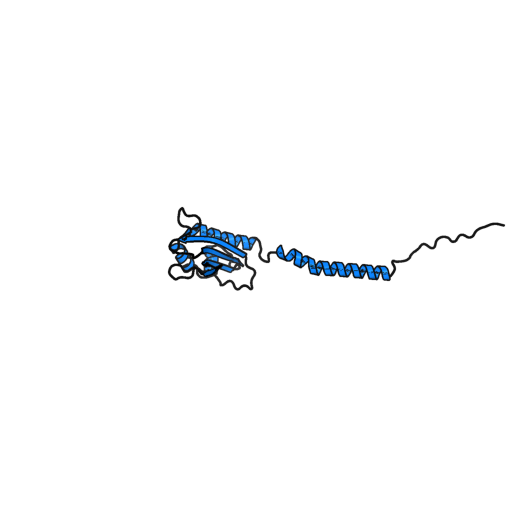12 104 ALA A O 1
ATOM 784 N N . SER A 1 105 ? 11.917 9.288 -0.851 1.00 86.19 105 SER A N 1
ATOM 785 C CA . SER A 1 105 ? 11.993 9.213 -2.311 1.00 86.19 105 SER A CA 1
ATOM 786 C C . SER A 1 105 ? 11.222 7.991 -2.828 1.00 86.19 105 SER A C 1
ATOM 788 O O . SER A 1 105 ? 11.616 7.411 -3.840 1.00 86.19 105 SER A O 1
ATOM 790 N N . ALA A 1 106 ? 10.279 7.491 -2.032 1.00 89.25 106 ALA A N 1
ATOM 791 C CA . ALA A 1 106 ? 9.476 6.316 -2.314 1.00 89.25 106 ALA A CA 1
ATOM 792 C C . ALA A 1 106 ? 8.046 6.636 -1.894 1.00 89.25 106 ALA A C 1
ATOM 794 O O . ALA A 1 106 ? 7.719 6.618 -0.702 1.00 89.25 106 ALA A O 1
ATOM 795 N N . ASP A 1 107 ? 7.225 6.955 -2.881 1.00 92.00 107 ASP A N 1
ATOM 796 C CA . ASP A 1 107 ? 5.821 7.251 -2.692 1.00 92.00 107 ASP A CA 1
ATOM 797 C C . ASP A 1 107 ? 5.089 5.988 -2.210 1.00 92.00 107 ASP A C 1
ATOM 799 O O . ASP A 1 107 ? 5.418 4.857 -2.596 1.00 92.00 107 ASP A O 1
ATOM 803 N N . VAL A 1 108 ? 4.066 6.155 -1.374 1.00 94.44 108 VAL A N 1
ATOM 804 C CA . VAL A 1 108 ? 3.281 5.039 -0.840 1.00 94.44 108 VAL A CA 1
ATOM 805 C C . VAL A 1 108 ? 1.802 5.394 -0.765 1.00 94.44 108 VAL A C 1
ATOM 807 O O . VAL A 1 108 ? 1.414 6.463 -0.304 1.00 94.44 108 VAL A O 1
ATOM 810 N N . ASN A 1 109 ? 0.963 4.452 -1.192 1.00 95.75 109 ASN A N 1
ATOM 811 C CA . ASN A 1 109 ? -0.484 4.526 -1.059 1.00 95.75 109 ASN A CA 1
ATOM 812 C C . ASN A 1 109 ? -1.023 3.238 -0.444 1.00 95.75 109 ASN A C 1
ATOM 814 O O . ASN A 1 109 ? -0.717 2.131 -0.900 1.00 95.75 109 ASN A O 1
ATOM 818 N N . VAL A 1 110 ? -1.894 3.394 0.543 1.00 96.88 110 VAL A N 1
ATOM 819 C CA . VAL A 1 110 ? -2.650 2.312 1.161 1.00 96.88 110 VAL A CA 1
ATOM 820 C C . VAL A 1 110 ? -4.127 2.535 0.874 1.00 96.88 110 VAL A C 1
ATOM 822 O O . VAL A 1 110 ? -4.659 3.629 1.043 1.00 96.88 110 VAL A O 1
ATOM 825 N N . THR A 1 111 ? -4.833 1.489 0.453 1.00 96.94 111 THR A N 1
ATOM 826 C CA . THR A 1 111 ? -6.294 1.507 0.357 1.00 96.94 111 THR A CA 1
ATOM 827 C C . THR A 1 111 ? -6.878 0.149 0.712 1.00 96.94 111 THR A C 1
ATOM 829 O O . THR A 1 111 ? -6.536 -0.850 0.080 1.00 96.94 111 THR A O 1
ATOM 832 N N . VAL A 1 112 ? -7.840 0.102 1.635 1.00 96.94 112 VAL A N 1
ATOM 833 C CA . VAL A 1 112 ? -8.733 -1.063 1.742 1.00 96.94 112 VAL A CA 1
ATOM 834 C C . VAL A 1 112 ? -9.926 -0.856 0.810 1.00 96.94 112 VAL A C 1
ATOM 836 O O . VAL A 1 112 ? -10.619 0.160 0.866 1.00 96.94 112 VAL A O 1
ATOM 839 N N . MET A 1 113 ? -10.145 -1.817 -0.086 1.00 96.62 113 MET A N 1
ATOM 840 C CA . MET A 1 113 ? -11.256 -1.824 -1.037 1.00 96.62 113 MET A CA 1
ATOM 841 C C . MET A 1 113 ? -12.294 -2.871 -0.633 1.00 96.62 113 MET A C 1
ATOM 843 O O . MET A 1 113 ? -11.936 -4.011 -0.334 1.00 96.62 113 MET A O 1
ATOM 847 N N . ASN A 1 114 ? -13.569 -2.515 -0.733 1.00 96.19 114 ASN A N 1
ATOM 848 C CA . ASN A 1 114 ? -14.678 -3.456 -0.796 1.00 96.19 114 ASN A CA 1
ATOM 849 C C . ASN A 1 114 ? -14.832 -3.961 -2.246 1.00 96.19 114 ASN A C 1
ATOM 851 O O . ASN A 1 114 ? -14.911 -3.162 -3.185 1.00 96.19 114 ASN A O 1
ATOM 855 N N . VAL A 1 115 ? -14.846 -5.281 -2.441 1.00 95.38 115 VAL A N 1
ATOM 856 C CA . VAL A 1 115 ? -15.182 -5.917 -3.722 1.00 95.38 115 VAL A CA 1
ATOM 857 C C . VAL A 1 115 ? -16.676 -6.212 -3.732 1.00 95.38 115 VAL A C 1
ATOM 859 O O . VAL A 1 115 ? -17.166 -6.978 -2.903 1.00 95.38 115 VAL A O 1
ATOM 862 N N . GLN A 1 116 ? -17.371 -5.605 -4.686 1.00 93.56 116 GLN A N 1
ATOM 863 C CA . GLN A 1 116 ? -18.820 -5.644 -4.827 1.00 93.56 116 GLN A CA 1
ATOM 864 C C . GLN A 1 116 ? -19.281 -6.866 -5.625 1.00 93.56 116 GLN A C 1
ATOM 866 O O . GLN A 1 116 ? -18.535 -7.418 -6.444 1.00 93.56 116 GLN A O 1
ATOM 871 N N . GLU A 1 117 ? -20.540 -7.258 -5.440 1.00 89.44 117 GLU A N 1
ATOM 872 C CA . GLU A 1 117 ? -21.182 -8.245 -6.307 1.00 89.44 117 GLU A CA 1
ATOM 873 C C . GLU A 1 117 ? -21.170 -7.742 -7.766 1.00 89.44 117 GLU A C 1
ATOM 875 O O . GLU A 1 117 ? -21.401 -6.564 -8.040 1.00 89.44 117 GLU A O 1
ATOM 880 N N . GLY A 1 118 ? -20.794 -8.610 -8.711 1.00 88.94 118 GLY A N 1
ATOM 881 C CA . GLY A 1 118 ? -20.504 -8.213 -10.097 1.00 88.94 118 GLY A CA 1
ATOM 882 C C . GLY A 1 118 ? -19.073 -7.705 -10.357 1.00 88.94 118 GLY A C 1
ATOM 883 O O . GLY A 1 118 ? -18.750 -7.381 -11.497 1.00 88.94 118 GLY A O 1
ATOM 884 N N . GLY A 1 119 ? -18.192 -7.674 -9.349 1.00 87.94 119 GLY A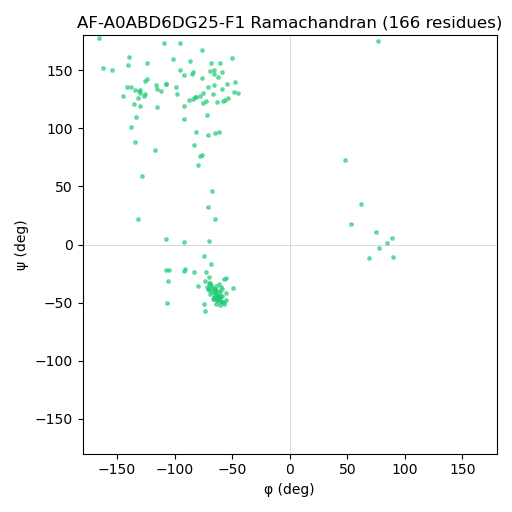 N 1
ATOM 885 C CA . GLY A 1 119 ? -16.750 -7.428 -9.519 1.00 87.94 119 GLY A CA 1
ATOM 886 C C . GLY A 1 119 ? -16.315 -5.958 -9.488 1.00 87.94 119 GLY A C 1
ATOM 887 O O . GLY A 1 119 ? -15.135 -5.666 -9.695 1.00 87.94 119 GLY A O 1
ATOM 888 N N . GLY A 1 120 ? -17.236 -5.033 -9.200 1.00 92.81 120 GLY A N 1
ATOM 889 C CA . GLY A 1 120 ? -16.905 -3.637 -8.907 1.00 92.81 120 GLY A CA 1
ATOM 890 C C . GLY A 1 120 ? -15.998 -3.512 -7.677 1.00 92.81 120 GLY A C 1
ATOM 891 O O . GLY A 1 120 ? -15.967 -4.392 -6.817 1.00 92.81 120 GLY A O 1
ATOM 892 N N . ARG A 1 121 ? -15.236 -2.418 -7.578 1.00 94.31 121 ARG A N 1
ATOM 893 C CA . ARG A 1 121 ? -14.381 -2.134 -6.414 1.00 94.31 121 ARG A CA 1
ATOM 894 C C . ARG A 1 121 ? -14.598 -0.702 -5.956 1.00 94.31 121 ARG A C 1
ATOM 896 O O . ARG A 1 121 ? -14.444 0.228 -6.744 1.00 94.31 121 ARG A O 1
ATOM 903 N N . THR A 1 122 ? -14.918 -0.539 -4.682 1.00 95.19 122 THR A N 1
ATOM 904 C CA . THR A 1 122 ? -15.074 0.758 -4.019 1.00 95.19 122 THR A CA 1
ATOM 905 C C . THR A 1 122 ? -14.151 0.820 -2.810 1.00 95.19 122 THR A C 1
ATOM 907 O O . THR A 1 122 ? -13.740 -0.206 -2.274 1.00 95.19 122 THR A O 1
ATOM 910 N N . VAL A 1 123 ? -13.786 2.024 -2.379 1.00 95.56 123 VAL A N 1
ATOM 911 C CA . VAL A 1 123 ? -13.036 2.209 -1.129 1.00 95.56 123 VAL A CA 1
ATOM 912 C C . VAL A 1 123 ? -13.934 1.806 0.039 1.00 95.56 123 VAL A C 1
ATOM 914 O O . VAL A 1 123 ? -15.072 2.272 0.112 1.00 95.56 123 VAL A O 1
ATOM 917 N N . LEU A 1 124 ? -13.434 0.946 0.932 1.00 96.00 124 LEU A N 1
ATOM 918 C CA . LEU A 1 124 ? -14.157 0.569 2.144 1.00 96.00 124 LEU A CA 1
ATOM 919 C C . LEU A 1 124 ? -14.361 1.813 3.024 1.00 96.00 124 LEU A C 1
ATOM 921 O O . LEU A 1 124 ? -13.507 2.701 3.091 1.00 96.00 124 LEU A O 1
ATOM 925 N N . GLN A 1 125 ? -15.512 1.880 3.690 1.00 94.06 125 GLN A N 1
ATOM 926 C CA . GLN A 1 125 ? -15.758 2.878 4.721 1.00 94.06 125 GLN A CA 1
ATOM 927 C C . GLN A 1 125 ? -15.854 2.205 6.083 1.00 94.06 125 GLN A C 1
ATOM 929 O O . GLN A 1 125 ? -16.577 1.223 6.250 1.00 94.06 125 GLN A O 1
ATOM 934 N N . VAL A 1 126 ? -15.135 2.760 7.051 1.00 91.62 126 VAL A N 1
ATOM 935 C CA . VAL A 1 126 ? -15.143 2.348 8.455 1.00 91.62 126 VAL A CA 1
ATOM 936 C C . VAL A 1 126 ? -15.462 3.594 9.269 1.00 91.62 126 VAL A C 1
ATOM 938 O O . VAL A 1 126 ? -14.902 4.649 9.007 1.00 91.62 126 VAL A O 1
ATOM 941 N N . ASN A 1 127 ? -16.443 3.517 10.172 1.00 87.19 127 ASN A N 1
ATOM 942 C CA . ASN A 1 127 ? -16.945 4.661 10.955 1.00 87.19 127 ASN A CA 1
ATOM 943 C C . ASN A 1 127 ? -17.382 5.899 10.127 1.00 87.19 127 ASN A C 1
ATOM 945 O O . ASN A 1 127 ? -17.543 6.988 10.668 1.00 87.19 127 ASN A O 1
ATOM 949 N N . GLY A 1 128 ? -17.619 5.734 8.817 1.00 87.00 128 GLY A N 1
ATOM 950 C CA . GLY A 1 128 ? -17.905 6.821 7.868 1.00 87.00 128 GLY A CA 1
ATOM 951 C C . GLY A 1 128 ? -16.664 7.424 7.192 1.00 87.00 128 GLY A C 1
ATOM 952 O O . GLY A 1 128 ? -16.799 8.144 6.203 1.00 87.00 128 GLY A O 1
ATOM 953 N N . ASN A 1 129 ? -15.463 7.080 7.658 1.00 91.94 129 ASN A N 1
ATOM 954 C CA . ASN A 1 129 ? -14.193 7.472 7.058 1.00 91.94 129 ASN A CA 1
ATOM 955 C C . ASN A 1 129 ? -13.803 6.524 5.921 1.00 91.94 129 ASN A C 1
ATOM 957 O O . ASN A 1 129 ? -14.106 5.330 5.936 1.00 91.94 129 ASN A O 1
ATOM 961 N N . ARG A 1 130 ? -13.106 7.054 4.912 1.00 95.06 130 ARG A N 1
ATOM 962 C CA . ARG A 1 130 ? -12.537 6.268 3.809 1.00 95.06 130 ARG A CA 1
ATOM 963 C C . ARG A 1 130 ? -11.223 5.648 4.264 1.00 95.06 130 ARG A C 1
ATOM 965 O O . ARG A 1 130 ? -10.326 6.378 4.663 1.00 95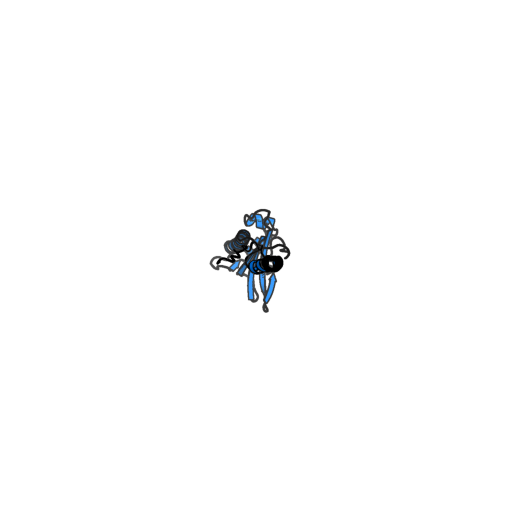.06 130 ARG A O 1
ATOM 972 N N . THR A 1 131 ? -11.061 4.338 4.113 1.00 96.25 131 THR A N 1
ATOM 973 C CA . THR A 1 131 ? -9.806 3.643 4.447 1.00 96.25 131 THR A CA 1
ATOM 974 C C . THR A 1 131 ? -8.764 3.806 3.330 1.00 96.25 131 THR A C 1
ATOM 976 O O . THR A 1 131 ? -8.467 2.852 2.601 1.00 96.25 131 THR A O 1
ATOM 979 N N . VAL A 1 132 ? -8.270 5.035 3.154 1.00 96.81 132 VAL A N 1
ATOM 980 C CA . VAL A 1 132 ? -7.218 5.444 2.206 1.00 96.81 132 VAL A CA 1
ATOM 981 C C . VAL A 1 132 ? -6.228 6.337 2.940 1.00 96.81 132 VAL A C 1
ATOM 983 O O . VAL A 1 132 ? -6.657 7.274 3.603 1.00 96.81 132 VAL A O 1
ATOM 986 N N . ALA A 1 133 ? -4.937 6.072 2.769 1.00 96.62 133 ALA A N 1
ATOM 987 C CA . ALA A 1 133 ? -3.845 6.891 3.285 1.00 96.62 133 ALA A CA 1
ATOM 988 C C . ALA A 1 133 ? -2.711 6.980 2.255 1.00 96.62 133 ALA A C 1
ATOM 990 O O . ALA A 1 133 ? -2.544 6.067 1.433 1.00 96.62 133 ALA A O 1
ATOM 991 N N . GLY A 1 134 ? -1.925 8.053 2.328 1.00 94.31 134 GLY A N 1
ATOM 992 C CA . GLY A 1 134 ? -0.851 8.330 1.380 1.00 94.31 134 GLY A CA 1
ATOM 993 C C . GLY A 1 134 ? -1.340 8.860 0.035 1.00 94.31 134 GLY A C 1
ATOM 994 O O . GLY A 1 134 ? -2.544 8.931 -0.237 1.00 94.31 134 GLY A O 1
ATOM 995 N N . ASP A 1 135 ? -0.389 9.225 -0.820 1.00 89.56 135 ASP A N 1
ATOM 996 C CA . ASP A 1 135 ? -0.669 10.002 -2.025 1.00 89.56 135 ASP A CA 1
ATOM 997 C C . ASP A 1 135 ? -1.523 9.242 -3.052 1.00 89.56 135 ASP A C 1
ATOM 999 O O . ASP A 1 135 ? -1.517 8.008 -3.137 1.00 89.56 135 ASP A O 1
ATOM 1003 N N . GLU A 1 136 ? -2.321 9.966 -3.840 1.00 85.62 136 GLU A N 1
ATOM 1004 C CA . GLU A 1 136 ? -3.205 9.325 -4.814 1.00 85.62 136 GLU A CA 1
ATOM 1005 C C . GLU A 1 136 ? -2.384 8.762 -5.979 1.00 85.62 136 GLU A C 1
ATOM 1007 O O . GLU A 1 136 ? -1.871 9.507 -6.815 1.00 85.62 136 GLU A O 1
ATOM 1012 N N . TYR A 1 137 ? -2.325 7.430 -6.087 1.00 82.00 137 TYR A N 1
ATOM 1013 C CA . TYR A 1 137 ? -1.663 6.764 -7.205 1.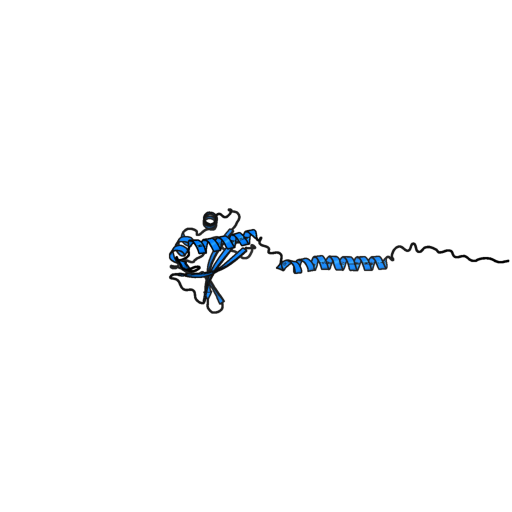00 82.00 137 TYR A CA 1
ATOM 1014 C C . TYR A 1 137 ? -2.326 7.106 -8.550 1.00 82.00 137 TYR A C 1
ATOM 1016 O O . TYR A 1 137 ? -3.302 6.481 -8.982 1.00 82.00 137 TYR A O 1
ATOM 1024 N N . ARG A 1 138 ? -1.746 8.081 -9.253 1.00 78.38 138 ARG A N 1
ATOM 1025 C CA . ARG A 1 138 ? -2.069 8.399 -10.646 1.00 78.38 138 ARG A CA 1
ATOM 1026 C C . ARG A 1 138 ? -1.372 7.371 -11.533 1.00 78.38 138 ARG A C 1
ATOM 1028 O O . ARG A 1 138 ? -0.164 7.184 -11.439 1.00 78.38 138 ARG A O 1
ATOM 1035 N N . SER A 1 139 ? -2.121 6.731 -12.431 1.00 70.75 139 SER A N 1
ATOM 1036 C CA . SER A 1 139 ? -1.694 5.571 -13.238 1.00 70.75 139 SER A CA 1
ATOM 1037 C C . SER A 1 139 ? -0.660 5.871 -14.344 1.00 70.75 139 SER A C 1
ATOM 1039 O O . SER A 1 139 ? -0.710 5.275 -15.419 1.00 70.75 139 SER A O 1
ATOM 1041 N N . GLN A 1 140 ? 0.221 6.846 -14.121 1.00 72.19 140 GLN A N 1
ATOM 1042 C CA . GLN A 1 140 ? 1.258 7.316 -15.042 1.00 72.19 140 GLN A CA 1
ATOM 1043 C C . GLN A 1 140 ? 2.665 6.887 -14.586 1.00 72.19 140 GLN A C 1
ATOM 1045 O O . GLN A 1 140 ? 3.562 6.786 -15.420 1.00 72.19 140 GLN A O 1
ATOM 1050 N N . THR A 1 141 ? 2.845 6.577 -13.297 1.00 77.06 141 THR A N 1
ATOM 1051 C CA . THR A 1 141 ? 4.103 6.063 -12.732 1.00 77.06 141 THR A CA 1
ATOM 1052 C C . THR A 1 141 ? 4.041 4.536 -12.585 1.00 77.06 141 THR A C 1
ATOM 1054 O O . THR A 1 141 ? 3.025 4.023 -12.105 1.00 77.06 141 THR A O 1
ATOM 1057 N N . PRO A 1 142 ? 5.077 3.765 -12.963 1.00 82.06 142 PRO A N 1
ATOM 1058 C CA . PRO A 1 142 ? 5.148 2.341 -12.637 1.00 82.06 142 PRO A CA 1
ATOM 1059 C C . PRO A 1 142 ? 5.208 2.134 -11.117 1.00 82.06 142 PRO A C 1
ATOM 1061 O O . PRO A 1 142 ? 6.122 2.635 -10.478 1.00 82.06 142 PRO A O 1
ATOM 1064 N N . ALA A 1 143 ? 4.264 1.380 -10.546 1.00 86.31 143 ALA A N 1
ATOM 1065 C CA . ALA A 1 143 ? 4.231 1.073 -9.114 1.00 86.31 143 ALA A CA 1
ATOM 1066 C C . ALA A 1 143 ? 4.215 -0.433 -8.856 1.00 86.31 143 ALA A C 1
ATOM 1068 O O . ALA A 1 143 ? 3.522 -1.187 -9.547 1.00 86.31 143 ALA A O 1
ATOM 1069 N N . ALA A 1 144 ? 4.911 -0.867 -7.807 1.00 90.69 144 ALA A N 1
ATOM 1070 C CA . ALA A 1 144 ? 4.642 -2.165 -7.208 1.00 90.69 144 ALA A CA 1
ATOM 1071 C C . ALA A 1 144 ? 3.250 -2.123 -6.590 1.00 90.69 144 ALA A C 1
ATOM 1073 O O . ALA A 1 144 ? 2.910 -1.153 -5.913 1.00 90.69 144 ALA A O 1
ATOM 1074 N N . SER A 1 145 ? 2.460 -3.182 -6.762 1.00 92.38 145 SER A N 1
ATOM 1075 C CA . SER A 1 145 ? 1.208 -3.320 -6.027 1.00 92.38 145 SER A CA 1
ATOM 1076 C C . SER A 1 145 ? 1.100 -4.681 -5.366 1.00 92.38 145 SER A C 1
ATOM 1078 O O . SER A 1 145 ? 1.048 -5.713 -6.033 1.00 92.38 145 SER A O 1
ATOM 1080 N N . THR A 1 146 ? 1.002 -4.661 -4.040 1.00 95.25 146 THR A N 1
ATOM 1081 C CA . THR A 1 146 ? 0.653 -5.833 -3.245 1.00 95.25 146 THR A CA 1
ATOM 1082 C C . THR A 1 146 ? -0.831 -5.781 -2.913 1.00 95.25 146 THR A C 1
ATOM 1084 O O . THR A 1 146 ? -1.333 -4.780 -2.409 1.00 95.25 146 THR A O 1
ATOM 1087 N N . THR A 1 147 ? -1.544 -6.878 -3.174 1.00 96.25 147 THR A N 1
ATOM 1088 C CA . THR A 1 147 ? -2.935 -7.060 -2.740 1.00 96.25 147 THR A CA 1
ATOM 1089 C C . THR A 1 147 ? -3.025 -8.222 -1.754 1.00 96.25 147 THR A C 1
ATOM 1091 O O . THR A 1 147 ? -2.424 -9.275 -1.970 1.00 96.25 147 THR A O 1
ATOM 1094 N N . ARG A 1 148 ? -3.794 -8.051 -0.675 1.00 96.50 148 ARG A N 1
ATOM 1095 C CA . ARG A 1 148 ? -4.101 -9.090 0.317 1.00 96.50 148 ARG A CA 1
ATOM 1096 C C . ARG A 1 148 ? -5.607 -9.154 0.551 1.00 96.50 148 ARG A C 1
ATOM 1098 O O . ARG A 1 148 ? -6.229 -8.125 0.794 1.00 96.50 148 ARG A O 1
ATOM 1105 N N . VAL A 1 149 ? -6.188 -10.352 0.495 1.00 96.06 149 VAL A N 1
ATOM 1106 C CA . VAL A 1 149 ? -7.579 -10.581 0.923 1.00 96.06 149 VAL A CA 1
ATOM 1107 C C . VAL A 1 149 ? -7.620 -10.574 2.448 1.00 96.06 149 VAL A C 1
ATOM 1109 O O . VAL A 1 149 ? -6.801 -11.246 3.080 1.00 96.06 149 VAL A O 1
ATOM 1112 N N . ILE A 1 150 ? -8.543 -9.799 3.014 1.00 96.50 150 ILE A N 1
ATOM 1113 C CA . ILE A 1 150 ? -8.689 -9.583 4.457 1.00 96.50 150 ILE A CA 1
ATOM 1114 C C . ILE A 1 150 ? -10.167 -9.555 4.859 1.00 96.50 150 ILE A C 1
ATOM 1116 O O . ILE A 1 150 ? -11.052 -9.320 4.032 1.00 96.50 150 ILE A O 1
ATOM 1120 N N . LEU A 1 151 ? -10.416 -9.743 6.149 1.00 95.94 151 LEU A N 1
ATOM 1121 C CA . LEU A 1 151 ? -11.647 -9.337 6.819 1.00 95.94 151 LEU A CA 1
ATOM 1122 C C . LEU A 1 151 ? -11.380 -8.038 7.593 1.00 95.94 151 LEU A C 1
ATOM 1124 O O . LEU A 1 151 ? -10.230 -7.719 7.895 1.00 95.94 151 LEU A O 1
ATOM 1128 N N . VAL A 1 152 ? -12.431 -7.288 7.920 1.00 95.56 152 VAL A N 1
ATOM 1129 C CA . VAL A 1 152 ? -12.342 -6.095 8.776 1.00 95.56 152 VAL A CA 1
ATOM 1130 C C . VAL A 1 152 ? -13.472 -6.172 9.802 1.00 95.56 152 VAL A C 1
ATOM 1132 O O . VAL A 1 152 ? -14.646 -6.068 9.435 1.00 95.56 152 VAL A O 1
ATOM 1135 N N . SER A 1 153 ? -13.132 -6.411 11.072 1.00 93.56 153 SER A N 1
ATOM 1136 C CA . SER A 1 153 ? -14.096 -6.630 12.158 1.00 93.56 153 SER A CA 1
ATOM 1137 C C . SER A 1 153 ? -15.031 -5.429 12.320 1.00 93.56 153 SER A C 1
ATOM 1139 O O . SER A 1 153 ? -14.667 -4.306 11.997 1.00 93.56 153 SER A O 1
AT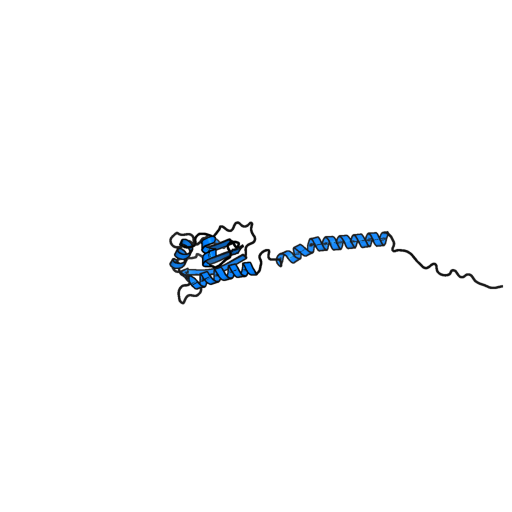OM 1141 N N . GLY A 1 154 ? -16.277 -5.642 12.747 1.00 84.44 154 GLY A N 1
ATOM 1142 C CA . GLY A 1 154 ? -17.262 -4.556 12.900 1.00 84.44 154 GLY A CA 1
ATOM 1143 C C . GLY A 1 154 ? -17.756 -3.899 11.597 1.00 84.44 154 GLY A C 1
ATOM 1144 O O . GLY A 1 154 ? -18.762 -3.196 11.629 1.00 84.44 154 GLY A O 1
ATOM 1145 N N . SER A 1 155 ? -17.125 -4.167 10.450 1.00 85.19 155 SER A N 1
ATOM 1146 C CA . SER A 1 155 ? -17.565 -3.719 9.124 1.00 85.19 155 SER A CA 1
ATOM 1147 C C . SER A 1 155 ? -18.088 -4.892 8.280 1.00 85.19 155 SER A C 1
ATOM 1149 O O . SER A 1 155 ? -18.021 -6.054 8.692 1.00 85.19 155 SER A O 1
ATOM 1151 N N . ARG A 1 156 ? -18.639 -4.607 7.095 1.00 83.19 156 ARG A N 1
ATOM 1152 C CA . ARG A 1 156 ? -19.034 -5.634 6.121 1.00 83.19 156 ARG A CA 1
ATOM 1153 C C . ARG A 1 156 ? -18.502 -5.294 4.737 1.00 83.19 156 ARG A C 1
ATOM 1155 O O . ARG A 1 156 ? -18.675 -4.178 4.260 1.00 83.19 156 ARG A O 1
ATOM 1162 N N . CYS A 1 157 ? -17.897 -6.293 4.112 1.00 88.44 157 CYS A N 1
ATOM 1163 C CA . CYS A 1 157 ? -17.565 -6.321 2.694 1.00 88.44 157 CYS A CA 1
ATOM 1164 C C . CYS A 1 157 ? -18.703 -7.048 1.958 1.00 88.44 157 CYS A C 1
ATOM 1166 O O . CYS A 1 157 ? -19.313 -7.943 2.547 1.00 88.44 157 CYS A O 1
ATOM 1168 N N . ASP A 1 158 ? -18.968 -6.714 0.696 1.00 88.81 158 ASP A N 1
ATOM 1169 C CA . ASP A 1 158 ? -20.052 -7.340 -0.074 1.00 88.81 158 ASP A CA 1
ATOM 1170 C C . ASP A 1 158 ? -19.668 -8.774 -0.478 1.00 88.81 158 ASP A C 1
ATOM 1172 O O . ASP A 1 158 ? -20.341 -9.733 -0.107 1.00 88.81 158 ASP A O 1
ATOM 1176 N N . VAL A 1 159 ? -18.545 -8.925 -1.194 1.00 91.25 159 VAL A N 1
ATOM 1177 C CA . VAL A 1 159 ? -17.950 -10.228 -1.549 1.00 91.25 159 VAL A CA 1
ATOM 1178 C C . VAL A 1 159 ? -16.691 -10.489 -0.724 1.00 91.25 159 VAL A C 1
ATOM 1180 O O . VAL A 1 159 ? -16.541 -11.552 -0.129 1.00 91.25 159 VAL A O 1
ATOM 1183 N N . GLN A 1 160 ? -15.769 -9.523 -0.688 1.00 94.12 160 GLN A N 1
ATOM 1184 C CA . GLN A 1 160 ? -14.524 -9.599 0.084 1.00 94.12 160 GLN A CA 1
ATOM 1185 C C . GLN A 1 160 ? -13.909 -8.208 0.261 1.00 94.12 160 GLN A C 1
ATOM 1187 O O . GLN A 1 160 ? -14.051 -7.352 -0.613 1.00 94.12 160 GLN A O 1
ATOM 1192 N N . CYS A 1 161 ? -13.168 -7.993 1.348 1.00 96.56 161 CYS A N 1
ATOM 1193 C CA . CYS A 1 161 ? -12.286 -6.837 1.460 1.00 96.56 161 CYS A CA 1
ATOM 1194 C C . CYS A 1 161 ? -10.884 -7.199 0.972 1.00 96.56 161 CYS A C 1
ATOM 1196 O O . CYS A 1 161 ? -10.404 -8.326 1.133 1.00 96.56 161 CYS A O 1
ATOM 1198 N N . VAL A 1 162 ? -10.212 -6.228 0.361 1.00 96.88 162 VAL A N 1
ATOM 1199 C CA . VAL A 1 162 ? -8.830 -6.376 -0.090 1.00 96.88 162 VAL A CA 1
ATOM 1200 C C . VAL A 1 162 ? -8.013 -5.146 0.280 1.00 96.88 162 VAL A C 1
ATOM 1202 O O . VAL A 1 162 ? -8.318 -4.033 -0.148 1.00 96.88 162 VAL A O 1
ATOM 1205 N N . LEU A 1 163 ? -6.955 -5.359 1.057 1.00 97.50 163 LEU A N 1
ATOM 1206 C CA . LEU A 1 163 ? -5.905 -4.374 1.278 1.00 97.50 163 LEU A CA 1
ATOM 1207 C C . LEU A 1 163 ? -5.075 -4.279 -0.004 1.00 97.50 163 LEU A C 1
ATOM 1209 O O . LEU A 1 163 ? -4.556 -5.289 -0.481 1.00 97.50 163 LEU A O 1
ATOM 1213 N N . VAL A 1 164 ? -4.970 -3.078 -0.560 1.00 96.81 164 VAL A N 1
ATOM 1214 C CA . VAL A 1 164 ? -4.118 -2.746 -1.699 1.00 96.81 164 VAL A CA 1
ATOM 1215 C C . VAL A 1 164 ? -3.070 -1.762 -1.217 1.00 96.81 164 VAL A C 1
ATOM 1217 O O . VAL A 1 164 ? -3.399 -0.657 -0.797 1.00 96.81 164 VAL A O 1
ATOM 1220 N N . VAL A 1 165 ? -1.812 -2.165 -1.317 1.00 96.69 165 VAL A N 1
ATOM 1221 C CA . VAL A 1 165 ? -0.659 -1.296 -1.108 1.00 96.69 165 VAL A CA 1
ATOM 1222 C C . VAL A 1 165 ? -0.028 -1.025 -2.462 1.00 96.69 165 VAL A C 1
ATOM 1224 O O . VAL A 1 165 ? 0.099 -1.938 -3.286 1.00 96.69 165 VAL A O 1
ATOM 1227 N N . ARG A 1 166 ? 0.370 0.223 -2.697 1.00 94.69 166 ARG A N 1
ATOM 1228 C CA . ARG A 1 166 ? 1.192 0.628 -3.836 1.00 94.69 166 ARG A CA 1
ATOM 1229 C C . ARG A 1 166 ? 2.416 1.380 -3.343 1.00 94.69 166 ARG A C 1
ATOM 1231 O O . ARG A 1 166 ? 2.302 2.157 -2.403 1.00 94.69 166 ARG A O 1
ATOM 1238 N N . VAL A 1 167 ? 3.553 1.127 -3.980 1.00 93.56 167 VAL A N 1
ATOM 1239 C CA . VAL A 1 167 ? 4.817 1.843 -3.754 1.00 93.56 167 VAL A CA 1
ATOM 1240 C C . VAL A 1 167 ? 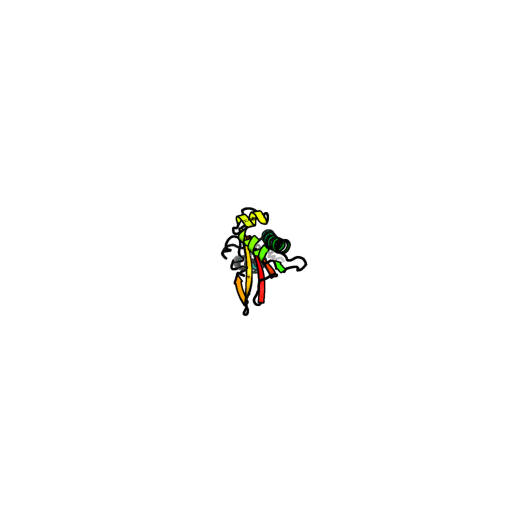5.450 2.100 -5.118 1.00 93.56 167 VAL A C 1
ATOM 1242 O O . VAL A 1 167 ? 5.449 1.181 -5.947 1.00 93.56 167 VAL A O 1
ATOM 1245 N N . TRP A 1 168 ? 5.959 3.306 -5.360 1.00 91.19 168 TRP A N 1
ATOM 1246 C CA . TRP A 1 168 ? 6.696 3.656 -6.581 1.00 91.19 168 TRP A CA 1
ATOM 1247 C C . TRP A 1 168 ? 8.027 4.368 -6.291 1.00 91.19 168 TRP A C 1
ATOM 1249 O O . TRP A 1 168 ? 8.322 4.587 -5.094 1.00 91.19 168 TRP A O 1
#

Secondary structure (DSSP, 8-state):
-----------------HHHHHHHHHHHHHHHHHHHHHHHHHHTTT--SS-HHHHHHHHHHHHHHHHHSBPTT-TTEE-HHHHHHHHHH--SHHHHHHHHT--TTS-EEEEEEEEPTTS-EEE-EETTEE-EEES---TTS--EEEEEEEEETTS--SSEEEEEEEE-

Organism: NCBI:txid755306

InterPro domains:
  IPR056613 Protein of unknown function DUF7287 [PF23958] (13-168)

Nearest PDB structures (foldseek):
  6z1p-assembly1_Bd  TM=2.177E-01  e=1.562E+00  Tetrahymena thermophila SB210
  6mw4-assembly1_A  TM=2.885E-01  e=2.026E+00  Clostridioides difficile R20291
  4mmz-assembly1_C  TM=2.280E-01  e=7.447E+00  Homo sapiens
  6zzg-assembly2_J  TM=1.998E-01  e=7.948E+00  Mus musculus